Protein 1GTD (pdb70)

Solvent-accessible surface area: 9940 Å² total

CATH classification: 3.30.1280.10

Sequence (155 aa):
KFVEVRIRLKKGLNPEAATIERALALLGYEVEDTDTTDVITFTDEDSLEAVEREVEDCQRLLCNPVIHDYDVSINEKFVEVRIRLKKGLNPEAATIERALALLGYEVEDTDTTDVITFTDEDSLEAVEREVEDCQRLLCNPVIHDYDVSINESSH

Nearest PDB structures (foldseek):
  1gtd-assembly1_B  TM=1.010E+00  e=6.667E-10  Methanothermobacter thermautotrophicus
  1t4a-assembly1_A  TM=7.314E-01  e=1.653E-05  Bacillus subtilis
  2dgb-assembly1_D  TM=7.472E-01  e=2.316E-04  Thermus thermophilus
  3d54-assembly1_J  TM=7.633E-01  e=3.244E-03  Thermotoga maritima
  2i8e-assembly1_A  TM=2.822E-01  e=7.385E+00  Saccharolobus solfataricus P2

Secondary structure (P-SEA, 3-state):
cccbbbbbccccccaaaaaaaaaaaaacccccbbbbbbbbbccccccaaaaaaaaacccccccccccccbbbbbcc/cccbbbbbccccccaaaaaaaaaaaaaccccccbbbbbbbbccccccaaaaaaaaacccccccccccccbbbbbccccc

Structure (mmCIF, N/CA/C/O backbone):
data_1GTD
#
_entry.id   1GTD
#
_cell.length_a   53.800
_cell.length_b   53.800
_cell.length_c   142.700
_cell.angle_alpha   90.00
_cell.angle_beta   90.00
_cell.angle_gamma   90.00
#
_symmetry.space_group_name_H-M   'P 43 2 2'
#
loop_
_entity.id
_entity.type
_entity.pdbx_description
1 polymer MTH169
2 water water
#
loop_
_atom_site.group_PDB
_atom_site.id
_atom_site.type_symbol
_atom_site.label_atom_id
_atom_site.label_alt_id
_atom_site.label_comp_id
_atom_site.label_asym_id
_atom_site.label_entity_id
_atom_site.label_seq_id
_atom_site.pdbx_PDB_ins_code
_atom_site.Cartn_x
_atom_site.Cartn_y
_atom_site.Cartn_z
_atom_site.occupancy
_atom_site.B_iso_or_equiv
_atom_site.auth_seq_id
_atom_site.auth_comp_id
_atom_site.auth_asym_id
_atom_site.auth_atom_id
_atom_site.pdbx_PDB_model_num
ATOM 1 N N . LYS A 1 2 ? 6.175 13.979 -11.130 1.00 42.41 2 LYS A N 1
ATOM 2 C CA . LYS A 1 2 ? 5.095 13.482 -10.221 1.00 42.19 2 LYS A CA 1
ATOM 3 C C . LYS A 1 2 ? 4.996 14.265 -8.917 1.00 41.44 2 LYS A C 1
ATOM 4 O O . LYS A 1 2 ? 3.945 14.836 -8.608 1.00 43.38 2 LYS A O 1
ATOM 10 N N . PHE A 1 3 ? 6.084 14.288 -8.150 1.00 40.09 3 PHE A N 1
ATOM 11 C CA . PHE A 1 3 ? 6.099 14.999 -6.871 1.00 38.22 3 PHE A CA 1
ATOM 12 C C . PHE A 1 3 ? 6.967 16.241 -6.859 1.00 37.87 3 PHE A C 1
ATOM 13 O O . PHE A 1 3 ? 8.140 16.197 -7.224 1.00 37.79 3 PHE A O 1
ATOM 29 N N . VAL A 1 5 ? 8.816 18.744 -4.632 1.00 33.04 5 VAL A N 1
ATOM 30 C CA . VAL A 1 5 ? 9.346 18.823 -3.282 1.00 29.08 5 VAL A CA 1
ATOM 31 C C . VAL A 1 5 ? 10.000 20.156 -2.968 1.00 28.21 5 VAL A C 1
ATOM 32 O O . VAL A 1 5 ? 10.629 20.773 -3.827 1.00 28.56 5 VAL A O 1
ATOM 36 N N . GLU A 1 6 ? 9.845 20.601 -1.727 1.00 26.75 6 GLU A N 1
ATOM 37 C CA . GLU A 1 6 ? 10.460 21.842 -1.290 1.00 25.02 6 GLU A CA 1
ATOM 38 C C . GLU A 1 6 ? 11.048 21.669 0.100 1.00 23.53 6 GLU A C 1
ATOM 39 O O . GLU A 1 6 ? 10.334 21.326 1.043 1.00 24.27 6 GLU A O 1
ATOM 45 N N . VAL A 1 7 ? 12.350 21.909 0.224 1.00 21.57 7 VAL A N 1
ATOM 46 C CA . VAL A 1 7 ? 13.032 21.795 1.506 1.00 19.46 7 VAL A CA 1
ATOM 47 C C . VAL A 1 7 ? 13.536 23.166 1.947 1.00 20.32 7 VAL A C 1
ATOM 48 O O . VAL A 1 7 ? 14.328 23.805 1.256 1.00 18.36 7 VAL A O 1
ATOM 52 N N . ARG A 1 8 ? 13.058 23.622 3.100 1.00 22.69 8 ARG A N 1
ATOM 53 C CA . ARG A 1 8 ? 13.467 24.910 3.640 1.00 23.65 8 ARG A CA 1
ATOM 54 C C . ARG A 1 8 ? 14.418 24.612 4.795 1.00 23.54 8 ARG A C 1
ATOM 55 O O . ARG A 1 8 ? 14.104 23.815 5.679 1.00 22.54 8 ARG A O 1
ATOM 63 N N . ILE A 1 9 ? 15.577 25.262 4.770 1.00 23.07 9 ILE A N 1
ATOM 64 C CA . ILE A 1 9 ? 16.620 25.060 5.764 1.00 22.99 9 ILE A CA 1
ATOM 65 C C . ILE A 1 9 ? 17.003 26.360 6.465 1.00 24.40 9 ILE A C 1
ATOM 66 O O . ILE A 1 9 ? 17.394 27.330 5.814 1.00 25.19 9 ILE A O 1
ATOM 71 N N . ARG A 1 10 ? 16.879 26.381 7.792 1.00 24.69 10 ARG A N 1
ATOM 72 C CA . ARG A 1 10 ? 17.228 27.564 8.576 1.00 23.59 10 ARG A CA 1
ATOM 73 C C . ARG A 1 10 ? 17.963 27.199 9.863 1.00 21.49 10 ARG A C 1
ATOM 74 O O . ARG A 1 10 ? 17.551 26.295 10.572 1.00 20.56 10 ARG A O 1
ATOM 82 N N . LEU A 1 11 ? 19.057 27.900 10.155 1.00 21.37 11 LEU A N 1
ATOM 83 C CA . LEU A 1 11 ? 19.835 27.651 11.374 1.00 20.17 11 LEU A CA 1
ATOM 84 C C . LEU A 1 11 ? 18.952 27.797 12.613 1.00 20.71 11 LEU A C 1
ATOM 85 O O . LEU A 1 11 ? 18.107 28.697 12.685 1.00 20.35 11 LEU A O 1
ATOM 90 N N . LYS A 1 12 ? 19.162 26.916 13.587 1.00 21.28 12 LYS A N 1
ATOM 91 C CA . LYS A 1 12 ? 18.398 26.949 14.824 1.00 21.81 12 LYS A CA 1
ATOM 92 C C . LYS A 1 12 ? 18.671 28.219 15.615 1.00 23.39 12 LYS A C 1
ATOM 93 O O . LYS A 1 12 ? 19.751 28.799 15.531 1.00 23.15 12 LYS A O 1
ATOM 99 N N . LYS A 1 13 ? 17.683 28.650 16.388 1.00 26.51 13 LYS A N 1
ATOM 100 C CA . LYS A 1 13 ? 17.846 29.851 17.189 1.00 28.74 13 LYS A CA 1
ATOM 101 C C . LYS A 1 13 ? 19.089 29.696 18.065 1.00 28.90 13 LYS A C 1
ATOM 102 O O . LYS A 1 13 ? 19.352 28.615 18.606 1.00 27.44 13 LYS A O 1
ATOM 108 N N . GLY A 1 14 ? 19.859 30.773 18.183 1.00 28.51 14 GLY A N 1
ATOM 109 C CA . GLY A 1 14 ? 21.060 30.732 18.995 1.00 29.70 14 GLY A CA 1
ATOM 110 C C . GLY A 1 14 ? 22.313 30.442 18.197 1.00 30.21 14 GLY A C 1
ATOM 111 O O . GLY A 1 14 ? 23.427 30.705 18.653 1.00 31.42 14 GLY A O 1
ATOM 120 N N . LEU A 1 16 ? 24.973 31.047 15.291 1.00 26.42 16 LEU A N 1
ATOM 121 C CA . LEU A 1 16 ? 25.530 32.183 14.546 1.00 23.12 16 LEU A CA 1
ATOM 122 C C . LEU A 1 16 ? 25.278 32.050 13.042 1.00 22.26 16 LEU A C 1
ATOM 123 O O . LEU A 1 16 ? 25.455 30.976 12.452 1.00 18.94 16 LEU A O 1
ATOM 128 N N . ASN A 1 17 ? 24.877 33.156 12.428 1.00 21.10 17 ASN A N 1
ATOM 129 C CA . ASN A 1 17 ? 24.617 33.177 10.999 1.00 22.39 17 ASN A CA 1
ATOM 130 C C . ASN A 1 17 ? 25.528 34.223 10.378 1.00 24.60 17 ASN A C 1
ATOM 131 O O . ASN A 1 17 ? 25.173 35.400 10.318 1.00 25.77 17 ASN A O 1
ATOM 136 N N . PRO A 1 18 ? 26.722 33.807 9.912 1.00 26.23 18 PRO A N 1
ATOM 137 C CA . PRO A 1 18 ? 27.691 34.723 9.300 1.00 27.68 18 PRO A CA 1
ATOM 138 C C . PRO A 1 18 ? 27.086 35.644 8.240 1.00 29.61 18 PRO A C 1
ATOM 139 O O . PRO A 1 18 ? 27.323 36.854 8.262 1.00 30.51 18 PRO A O 1
ATOM 143 N N . GLU A 1 19 ? 26.303 35.076 7.320 1.00 30.20 19 GLU A N 1
ATOM 144 C CA . GLU A 1 19 ? 25.662 35.867 6.276 1.00 28.11 19 GLU A CA 1
ATOM 145 C C . GLU A 1 19 ? 24.681 36.866 6.864 1.00 25.72 19 GLU A C 1
ATOM 146 O O . GLU A 1 19 ? 24.732 38.045 6.533 1.00 27.01 19 GLU A O 1
ATOM 152 N N . ALA A 1 20 ? 23.797 36.400 7.742 1.00 23.16 20 ALA A N 1
ATOM 153 C CA . ALA A 1 20 ? 22.808 37.272 8.377 1.00 22.45 20 ALA A CA 1
ATOM 154 C C . ALA A 1 20 ? 23.488 38.441 9.085 1.00 22.08 20 ALA A C 1
ATOM 155 O O . ALA A 1 20 ? 23.043 39.582 8.985 1.00 21.61 20 ALA A O 1
ATOM 157 N N . ALA A 1 21 ? 24.574 38.149 9.796 1.00 21.82 21 ALA A N 1
ATOM 158 C CA . ALA A 1 21 ? 25.315 39.172 10.520 1.00 21.64 21 ALA A CA 1
ATOM 159 C C . ALA A 1 21 ? 26.022 40.111 9.554 1.00 21.54 21 ALA A C 1
ATOM 160 O O . ALA A 1 21 ? 26.121 41.317 9.802 1.00 22.19 21 ALA A O 1
ATOM 162 N N . THR A 1 22 ? 26.517 39.557 8.452 1.00 20.62 22 THR A N 1
ATOM 163 C CA . THR A 1 22 ? 27.209 40.355 7.445 1.00 21.28 22 THR A CA 1
ATOM 164 C C . THR A 1 22 ? 26.250 41.326 6.741 1.00 19.89 22 THR A C 1
ATOM 165 O O . THR A 1 22 ? 26.570 42.501 6.528 1.00 15.97 22 THR A O 1
ATOM 169 N N . ILE A 1 23 ? 25.073 40.825 6.388 1.00 20.07 23 ILE A N 1
ATOM 170 C CA . ILE A 1 23 ? 24.068 41.641 5.730 1.00 20.94 23 ILE A CA 1
ATOM 171 C C . ILE A 1 23 ? 23.590 42.746 6.662 1.00 22.13 23 ILE A C 1
ATOM 172 O O . ILE A 1 23 ? 23.526 43.909 6.267 1.00 24.37 23 ILE A O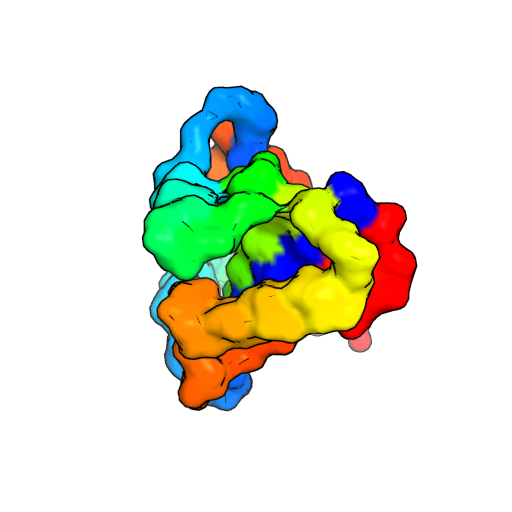 1
ATOM 177 N N . GLU A 1 24 ? 23.275 42.394 7.905 1.00 22.60 24 GLU A N 1
ATOM 178 C CA . GLU A 1 24 ? 22.784 43.387 8.857 1.00 23.70 24 GLU A CA 1
ATOM 179 C C . GLU A 1 24 ? 23.750 44.542 9.078 1.00 22.62 24 GLU A C 1
ATOM 180 O O . GLU A 1 24 ? 23.350 45.706 9.052 1.00 21.55 24 GLU A O 1
ATOM 186 N N . ARG A 1 25 ? 25.019 44.222 9.302 1.00 22.80 25 ARG A N 1
ATOM 187 C CA . ARG A 1 25 ? 26.019 45.257 9.521 1.00 23.08 25 ARG A CA 1
ATOM 188 C C . ARG A 1 25 ? 26.199 46.110 8.275 1.00 22.38 25 ARG A C 1
ATOM 189 O O . ARG A 1 25 ? 26.262 47.334 8.363 1.00 23.44 25 ARG A O 1
ATOM 197 N N . ALA A 1 26 ? 26.282 45.470 7.114 1.00 21.85 26 ALA A N 1
ATOM 198 C CA . ALA A 1 26 ? 26.4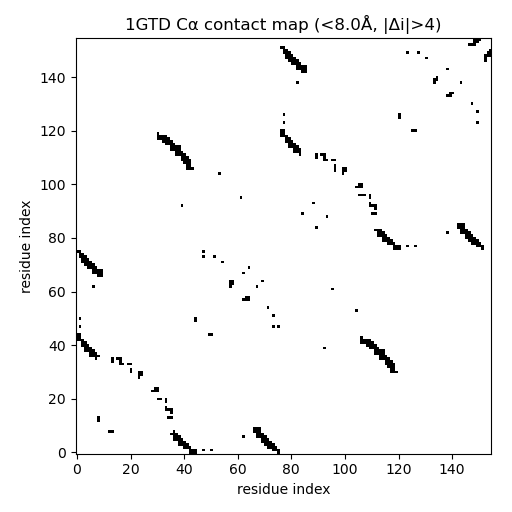36 46.214 5.868 1.00 21.64 26 ALA A CA 1
ATOM 199 C C . ALA A 1 26 ? 25.273 47.194 5.726 1.00 21.47 26 ALA A C 1
ATOM 200 O O . ALA A 1 26 ? 25.482 48.371 5.466 1.00 20.78 26 ALA A O 1
ATOM 202 N N . LEU A 1 27 ? 24.048 46.712 5.912 1.00 22.46 27 LEU A N 1
ATOM 203 C CA . LEU A 1 27 ? 22.892 47.587 5.799 1.00 24.64 27 LEU A CA 1
ATOM 204 C C . LEU A 1 27 ? 22.996 48.784 6.750 1.00 26.87 27 LEU A C 1
ATOM 205 O O . LEU A 1 27 ? 22.818 49.937 6.333 1.00 29.06 27 LEU A O 1
ATOM 210 N N . ALA A 1 28 ? 23.295 48.518 8.019 1.00 26.96 28 ALA A N 1
ATOM 211 C CA . ALA A 1 28 ? 23.448 49.585 9.005 1.00 26.21 28 ALA A CA 1
ATOM 212 C C . ALA A 1 28 ? 24.409 50.648 8.484 1.00 27.85 28 ALA A C 1
ATOM 213 O O . ALA A 1 28 ? 24.145 51.844 8.616 1.00 28.08 28 ALA A O 1
ATOM 215 N N . LEU A 1 29 ? 25.523 50.203 7.896 1.00 29.43 29 LEU A N 1
ATOM 216 C CA . LEU A 1 29 ? 26.534 51.109 7.363 1.00 29.82 29 LEU A CA 1
ATOM 217 C C . LEU A 1 29 ? 26.041 51.909 6.169 1.00 31.58 29 LEU A C 1
ATOM 218 O O . LEU A 1 29 ? 26.458 53.056 5.973 1.00 33.05 29 LEU A O 1
ATOM 223 N N . LEU A 1 30 ? 25.158 51.311 5.374 1.00 32.66 30 LEU A N 1
ATOM 224 C CA . LEU A 1 30 ? 24.606 51.992 4.208 1.00 33.21 30 LEU A CA 1
ATOM 225 C C . LEU A 1 30 ? 23.500 52.952 4.633 1.00 33.16 30 LEU A C 1
ATOM 226 O O . LEU A 1 30 ? 22.956 53.692 3.809 1.00 32.92 30 LEU A O 1
ATOM 231 N N . GLY A 1 31 ? 23.178 52.927 5.927 1.00 33.38 31 GLY A N 1
ATOM 232 C CA . GLY A 1 31 ? 22.147 53.793 6.476 1.00 32.03 31 GLY A CA 1
ATOM 233 C C . GLY A 1 31 ? 20.791 53.147 6.726 1.00 32.13 31 GLY A C 1
ATOM 234 O O . GLY A 1 31 ? 19.819 53.856 6.997 1.00 31.93 31 GLY A O 1
ATOM 235 N N . TYR A 1 32 ? 20.709 51.818 6.639 1.00 31.12 32 TYR A N 1
ATOM 236 C CA . TYR A 1 32 ? 19.446 51.124 6.864 1.00 30.34 32 TYR A CA 1
ATOM 237 C C . TYR A 1 32 ? 19.435 50.422 8.204 1.00 31.29 32 TYR A C 1
ATOM 238 O O . TYR A 1 32 ? 20.262 49.550 8.459 1.00 32.29 32 TYR A O 1
ATOM 247 N N . GLU A 1 33 ? 18.480 50.789 9.048 1.00 32.01 33 GLU A N 1
ATOM 248 C CA . GLU A 1 33 ? 18.355 50.193 10.369 1.00 33.62 33 GLU A CA 1
ATOM 249 C C . GLU A 1 33 ? 17.363 49.035 10.354 1.00 32.76 33 GLU A C 1
ATOM 250 O O . GLU A 1 33 ? 16.137 49.229 10.366 1.00 31.96 33 GLU A O 1
ATOM 256 N N . VAL A 1 34 ? 17.904 47.824 10.321 1.00 30.80 34 VAL A N 1
ATOM 257 C CA . VAL A 1 34 ? 17.073 46.630 10.309 1.00 30.64 34 VAL A CA 1
ATOM 258 C C . VAL A 1 34 ? 17.492 45.762 11.486 1.00 30.84 34 VAL A C 1
ATOM 259 O O . VAL A 1 34 ? 18.664 45.745 11.863 1.00 31.88 34 VAL A O 1
ATOM 263 N N . GLU A 1 35 ? 16.538 45.054 12.078 0.0000 30.55 35 GLU A N 1
ATOM 264 C CA . GLU A 1 35 ? 16.848 44.186 13.207 0.0000 30.95 35 GLU A CA 1
ATOM 265 C C . GLU A 1 35 ? 16.408 42.749 12.911 0.0000 30.75 35 GLU A C 1
ATOM 266 O O . GLU A 1 35 ? 15.644 42.509 11.980 0.0000 32.38 35 GLU A O 1
ATOM 272 N N . ASP A 1 36 ? 16.919 41.801 13.691 1.00 30.49 36 ASP A N 1
ATOM 273 C CA . ASP A 1 36 ? 16.573 40.384 13.563 1.00 30.05 36 ASP A CA 1
ATOM 274 C C . ASP A 1 36 ? 16.658 39.788 12.166 1.00 28.92 36 ASP A C 1
ATOM 275 O O . ASP A 1 36 ? 15.748 39.090 11.707 1.00 27.34 36 ASP A O 1
ATOM 280 N N . THR A 1 37 ? 17.782 40.057 11.511 1.00 28.86 37 THR A N 1
ATOM 281 C CA . THR A 1 37 ? 18.060 39.567 10.177 1.00 27.80 37 THR A CA 1
ATOM 282 C C . THR A 1 37 ? 18.302 38.055 10.216 1.00 29.84 37 THR A C 1
ATOM 283 O O . THR A 1 37 ? 19.069 37.555 11.042 1.00 29.97 37 THR A O 1
ATOM 287 N N . ASP A 1 38 ? 17.635 37.327 9.325 1.00 30.79 38 ASP A N 1
ATOM 288 C CA . ASP A 1 38 ? 17.800 35.886 9.247 1.00 30.62 38 ASP A CA 1
ATOM 289 C C . ASP A 1 38 ? 17.804 35.442 7.774 1.00 31.97 38 ASP A C 1
ATOM 290 O O . ASP A 1 38 ? 17.403 36.202 6.884 1.00 30.98 38 ASP A O 1
ATOM 295 N N . THR A 1 39 ? 18.270 34.220 7.519 1.00 31.75 39 THR A N 1
ATOM 296 C CA . THR A 1 39 ? 18.313 33.700 6.159 1.00 31.34 39 THR A CA 1
ATOM 297 C C . THR A 1 39 ? 17.823 32.270 6.112 1.00 30.92 39 THR A C 1
ATOM 298 O O . THR A 1 39 ? 18.094 31.468 7.007 1.00 32.53 39 THR A O 1
ATOM 302 N N . THR A 1 40 ? 17.105 31.963 5.041 1.00 30.00 40 THR A N 1
ATOM 303 C CA . THR A 1 40 ? 16.558 30.643 4.816 1.00 28.45 40 THR A CA 1
ATOM 304 C C . THR A 1 40 ? 16.980 30.196 3.427 1.00 26.78 40 THR A C 1
ATOM 305 O O . THR A 1 40 ? 17.005 30.988 2.495 1.00 24.69 40 THR A O 1
ATOM 309 N N . ASP A 1 41 ? 17.327 28.924 3.304 1.00 28.36 41 ASP A N 1
ATOM 310 C CA . ASP A 1 41 ? 17.745 28.360 2.032 1.00 29.47 41 ASP A CA 1
ATOM 311 C C . ASP A 1 41 ? 16.651 27.417 1.599 1.00 29.74 41 ASP A C 1
ATOM 312 O O . ASP A 1 41 ? 16.285 26.517 2.345 1.00 30.43 41 ASP A O 1
ATOM 317 N N . VAL A 1 42 ? 16.108 27.628 0.405 1.00 30.16 42 VAL A N 1
ATOM 318 C CA . VAL A 1 42 ? 15.048 26.752 -0.078 1.00 29.75 42 VAL A CA 1
ATOM 319 C C . VAL A 1 42 ? 15.490 25.969 -1.302 1.00 29.27 42 VAL A C 1
ATOM 320 O O . VAL A 1 42 ? 15.926 26.548 -2.299 1.00 30.08 42 VAL A O 1
ATOM 324 N N . ILE A 1 43 ? 15.389 24.649 -1.206 1.00 28.59 43 ILE A N 1
ATOM 325 C CA . ILE A 1 43 ? 15.750 23.771 -2.300 1.00 29.58 43 ILE A CA 1
ATOM 326 C C . ILE A 1 43 ? 14.470 23.131 -2.824 1.00 30.56 43 ILE A C 1
ATOM 327 O O . ILE A 1 43 ? 13.761 22.470 -2.072 1.00 31.92 43 ILE A O 1
ATOM 332 N N . THR A 1 44 ? 14.166 23.333 -4.102 1.00 30.63 44 THR A N 1
ATOM 333 C CA . THR A 1 44 ? 12.972 22.729 -4.691 1.00 30.72 44 THR A CA 1
ATOM 334 C C . THR A 1 44 ? 13.393 21.757 -5.780 1.00 29.83 44 THR A C 1
ATOM 335 O O . THR A 1 44 ? 14.458 21.912 -6.377 1.00 29.74 44 THR A O 1
ATOM 339 N N . PHE A 1 45 ? 12.569 20.751 -6.041 1.00 29.08 45 PHE A N 1
ATOM 340 C CA . PHE A 1 45 ? 12.910 19.783 -7.069 1.00 29.55 45 PHE A CA 1
ATOM 341 C C . PHE A 1 45 ? 11.852 18.718 -7.284 1.00 30.90 45 PHE A C 1
ATOM 342 O O . PHE A 1 45 ? 11.220 18.249 -6.344 1.00 31.95 45 PHE A O 1
ATOM 350 N N . THR A 1 46 ? 11.680 18.337 -8.543 1.00 32.89 46 THR A N 1
ATOM 351 C CA . THR A 1 46 ? 10.716 17.329 -8.937 1.00 33.63 46 THR A CA 1
ATOM 352 C C . THR A 1 46 ? 11.324 15.941 -8.755 1.00 35.66 46 THR A C 1
ATOM 353 O O . THR A 1 46 ? 12.538 15.769 -8.836 1.00 35.24 46 THR A O 1
ATOM 365 N N . ASP A 1 48 ? 10.305 11.509 -9.403 1.00 43.91 48 ASP A N 1
ATOM 366 C CA . ASP A 1 48 ? 9.375 10.469 -9.829 1.00 45.65 48 ASP A CA 1
ATOM 367 C C . ASP A 1 48 ? 9.363 9.340 -8.807 1.00 46.85 48 ASP A C 1
ATOM 368 O O . ASP A 1 48 ? 10.417 8.881 -8.364 1.00 47.20 48 ASP A O 1
ATOM 373 N N . GLU A 1 49 ? 8.168 8.890 -8.439 1.00 48.89 49 GLU A N 1
ATOM 374 C CA . GLU A 1 49 ? 8.031 7.830 -7.448 1.00 50.26 49 GLU A CA 1
ATOM 375 C C . GLU A 1 49 ? 6.782 6.989 -7.602 1.00 51.34 49 GLU A C 1
ATOM 376 O O . GLU A 1 49 ? 5.904 7.285 -8.409 1.00 52.54 49 GLU A O 1
ATOM 382 N N . ASP A 1 50 ? 6.719 5.937 -6.797 1.00 52.49 50 ASP A N 1
ATOM 383 C CA . ASP A 1 50 ? 5.585 5.032 -6.788 1.00 53.27 50 ASP A CA 1
ATOM 384 C C . ASP A 1 50 ? 4.571 5.577 -5.791 1.00 53.39 50 ASP A C 1
ATOM 385 O O . ASP A 1 50 ? 3.369 5.365 -5.939 1.00 54.68 50 ASP A O 1
ATOM 390 N N . SER A 1 51 ? 5.061 6.292 -4.781 1.00 52.29 51 SER A N 1
ATOM 391 C CA . SER A 1 51 ? 4.184 6.822 -3.747 1.00 51.78 51 SER A CA 1
ATOM 392 C C . SER A 1 51 ? 4.697 8.063 -3.029 1.00 51.52 51 SER A C 1
ATOM 393 O O . SER A 1 51 ? 5.884 8.387 -3.082 1.00 52.04 51 SER A O 1
ATOM 396 N N . LEU A 1 52 ? 3.780 8.742 -2.345 1.00 50.65 52 LEU A N 1
ATOM 397 C CA . LEU A 1 52 ? 4.096 9.937 -1.575 1.00 49.64 52 LEU A CA 1
ATOM 398 C C . LEU A 1 52 ? 4.905 9.525 -0.353 1.00 49.68 52 LEU A C 1
ATOM 399 O O . LEU A 1 52 ? 5.697 10.299 0.181 1.00 49.58 52 LEU A O 1
ATOM 404 N N . GLU A 1 53 ? 4.694 8.289 0.078 1.00 49.76 53 GLU A N 1
ATOM 405 C CA . GLU A 1 53 ? 5.379 7.741 1.237 1.00 49.68 53 GLU A CA 1
ATOM 406 C C . GLU A 1 53 ? 6.875 7.524 0.997 1.00 48.09 53 GLU A C 1
ATOM 407 O O . GLU A 1 53 ? 7.698 7.794 1.873 1.00 47.88 53 GLU A O 1
ATOM 413 N N . ALA A 1 54 ? 7.219 7.028 -0.187 1.00 46.53 54 ALA A N 1
ATOM 414 C CA . ALA A 1 54 ? 8.613 6.781 -0.553 1.00 44.68 54 ALA A CA 1
ATOM 415 C C . ALA A 1 54 ? 9.373 8.105 -0.714 1.00 44.44 54 ALA A C 1
ATOM 416 O O . ALA A 1 54 ? 10.543 8.215 -0.341 1.00 43.80 54 ALA A O 1
ATOM 418 N N . VAL A 1 55 ? 8.706 9.105 -1.280 1.00 43.49 55 VAL A N 1
ATOM 419 C CA . VAL A 1 55 ? 9.319 10.408 -1.466 1.00 42.83 55 VAL A CA 1
ATOM 420 C C . VAL A 1 55 ? 9.661 10.983 -0.102 1.00 43.02 55 VAL A C 1
ATOM 421 O O . VAL A 1 55 ? 10.745 11.522 0.090 1.00 44.12 55 VAL A O 1
ATOM 425 N N . GLU A 1 56 ? 8.729 10.856 0.841 1.00 43.85 56 GLU A N 1
ATOM 426 C CA . GLU A 1 56 ? 8.908 11.354 2.207 1.00 43.45 56 GLU A CA 1
ATOM 427 C C . GLU A 1 56 ? 10.118 10.743 2.915 1.00 43.17 56 GLU A C 1
ATOM 428 O O . GLU A 1 56 ? 10.947 11.467 3.465 1.00 42.68 56 GLU A O 1
ATOM 434 N N . ARG A 1 57 ? 10.216 9.416 2.909 1.00 42.82 57 ARG A N 1
ATOM 435 C CA . ARG A 1 57 ? 11.335 8.744 3.565 1.00 42.87 57 ARG A CA 1
ATOM 436 C C . ARG A 1 57 ? 12.647 9.038 2.847 1.00 41.33 57 ARG A C 1
ATOM 437 O O . ARG A 1 57 ? 13.702 9.133 3.476 1.00 40.30 57 ARG A O 1
ATOM 445 N N . GLU A 1 58 ? 12.580 9.190 1.529 1.00 40.02 58 GLU A N 1
ATOM 446 C CA . GLU A 1 58 ? 13.775 9.492 0.755 1.00 38.09 58 GLU A CA 1
ATOM 447 C C . GLU A 1 58 ? 14.220 10.931 0.942 1.00 35.80 58 GLU A C 1
ATOM 448 O O . GLU A 1 58 ? 15.386 11.182 1.228 1.00 35.27 58 GLU A O 1
ATOM 454 N N . VAL A 1 59 ? 13.303 11.878 0.784 1.00 34.09 59 VAL A N 1
ATOM 455 C CA . VAL A 1 59 ? 13.674 13.273 0.962 1.00 34.70 59 VAL A CA 1
ATOM 456 C C . VAL A 1 59 ? 14.291 13.415 2.346 1.00 35.96 59 VAL A C 1
ATOM 457 O O . VAL A 1 59 ? 15.330 14.047 2.506 1.00 38.20 59 VAL A O 1
ATOM 461 N N . GLU A 1 60 ? 13.649 12.807 3.338 1.00 37.05 60 GLU A N 1
ATOM 462 C CA . GLU A 1 60 ? 14.119 12.848 4.719 1.00 36.57 60 GLU A CA 1
ATOM 463 C C . GLU A 1 60 ? 15.557 12.359 4.811 1.00 36.33 60 GLU A C 1
ATOM 464 O O . GLU A 1 60 ? 16.345 12.859 5.606 1.00 36.43 60 GLU A O 1
ATOM 470 N N . ASP A 1 61 ? 15.900 11.383 3.984 1.00 37.47 61 ASP A N 1
ATOM 471 C CA . ASP A 1 61 ? 17.247 10.836 3.982 1.00 38.02 61 ASP A CA 1
ATOM 472 C C . ASP A 1 61 ? 18.220 11.858 3.403 1.00 38.64 61 ASP A C 1
ATOM 473 O O . ASP A 1 61 ? 19.307 12.064 3.941 1.00 38.55 61 ASP A O 1
ATOM 486 N N . CYS A 1 63 ? 18.005 15.039 3.402 1.00 35.73 63 CYS A N 1
ATOM 487 C CA . CYS A 1 63 ? 18.208 16.120 4.349 1.00 36.46 63 CYS A CA 1
ATOM 488 C C . CYS A 1 63 ? 19.178 15.696 5.438 1.00 36.40 63 CYS A C 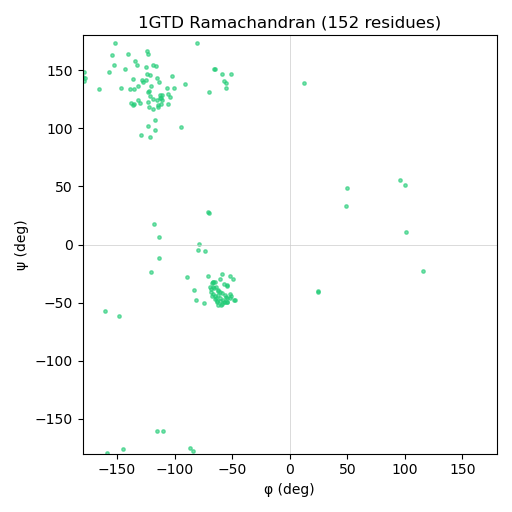1
ATOM 489 O O . CYS A 1 63 ? 20.025 16.481 5.859 1.00 37.11 63 CYS A O 1
ATOM 492 N N . GLN A 1 64 ? 19.048 14.454 5.889 1.00 35.46 64 GLN A N 1
ATOM 493 C CA . GLN A 1 64 ? 19.905 13.924 6.941 1.00 35.97 64 GLN A CA 1
ATOM 494 C C . GLN A 1 64 ? 21.370 13.762 6.536 1.00 35.44 64 GLN A C 1
ATOM 495 O O . GLN A 1 64 ? 22.269 13.999 7.346 1.00 33.95 64 GLN A O 1
ATOM 501 N N . ARG A 1 65 ? 21.612 13.368 5.288 1.00 34.14 65 ARG A N 1
ATOM 502 C CA . ARG A 1 65 ? 22.978 13.135 4.836 1.00 33.80 65 ARG A CA 1
ATOM 503 C C . ARG A 1 65 ? 23.505 14.000 3.703 1.00 33.23 65 ARG A C 1
ATOM 504 O O . ARG A 1 65 ? 24.518 13.653 3.093 1.00 34.06 65 ARG A O 1
ATOM 512 N N . LEU A 1 66 ? 22.866 15.129 3.419 1.00 31.98 66 LEU A N 1
ATOM 513 C CA . LEU A 1 66 ? 23.357 15.945 2.315 1.00 29.70 66 LEU A CA 1
ATOM 514 C C . LEU A 1 66 ? 22.912 17.403 2.331 1.00 29.26 66 LEU A C 1
ATOM 515 O O . LEU A 1 66 ? 23.746 18.311 2.336 1.00 27.77 66 LEU A O 1
ATOM 520 N N . LEU A 1 67 ? 21.603 17.627 2.351 1.00 29.01 67 LEU A N 1
ATOM 521 C CA . LEU A 1 67 ? 21.072 18.986 2.307 1.00 30.30 67 LEU A CA 1
ATOM 522 C C . LEU A 1 67 ? 21.343 19.890 3.513 1.00 30.84 67 LEU A C 1
ATOM 523 O O . LEU A 1 67 ? 21.487 21.106 3.361 1.00 31.40 67 LEU A O 1
ATOM 528 N N . CYS A 1 68 ? 21.422 19.324 4.707 1.00 30.78 68 CYS A N 1
ATOM 529 C CA . CYS A 1 68 ? 21.680 20.164 5.865 1.00 32.62 68 CYS A CA 1
ATOM 530 C C . CYS A 1 68 ? 22.251 19.394 7.047 1.00 32.16 68 CYS A C 1
ATOM 531 O O . CYS A 1 68 ? 22.484 18.177 6.967 1.00 34.04 68 CYS A O 1
ATOM 534 N N . ASN A 1 69 ? 22.497 20.115 8.138 1.00 28.88 69 ASN A N 1
ATOM 535 C CA . ASN A 1 69 ? 23.013 19.502 9.355 1.00 26.41 69 ASN A CA 1
ATOM 536 C C . ASN A 1 69 ? 21.940 19.713 10.410 1.00 25.07 69 ASN A C 1
ATOM 537 O O . ASN A 1 69 ? 21.836 20.791 10.996 1.00 25.37 69 ASN A O 1
ATOM 542 N N . PRO A 1 70 ? 21.106 18.690 10.647 1.00 24.37 70 PRO A N 1
ATOM 543 C CA . PRO A 1 70 ? 20.034 18.789 11.641 1.00 24.48 70 PRO A CA 1
ATOM 544 C C . PRO A 1 70 ? 20.496 19.264 13.015 1.00 25.89 70 PRO A C 1
ATOM 545 O O . PRO A 1 70 ? 19.726 19.860 13.771 1.00 26.83 70 PRO A O 1
ATOM 549 N N . VAL A 1 71 ? 21.760 19.008 13.330 1.00 25.62 71 VAL A N 1
ATOM 550 C CA . VAL A 1 71 ? 22.316 19.413 14.606 1.00 23.39 71 VAL A CA 1
ATOM 551 C C . VAL A 1 71 ? 22.205 20.926 14.769 1.00 23.55 71 VAL A C 1
ATOM 552 O O . VAL A 1 71 ? 21.865 21.426 15.850 1.00 25.30 71 VAL A O 1
ATOM 556 N N . ILE A 1 72 ? 22.482 21.650 13.686 1.00 21.68 72 ILE A N 1
ATOM 557 C CA . ILE A 1 72 ? 22.438 23.111 13.701 1.00 19.82 72 ILE A CA 1
ATOM 558 C C . ILE A 1 72 ? 21.327 23.717 12.834 1.00 20.16 72 ILE A C 1
ATOM 559 O O . ILE A 1 72 ? 21.052 24.910 12.933 1.00 19.28 72 ILE A O 1
ATOM 564 N N . HIS A 1 73 ? 20.685 22.901 11.998 1.00 21.15 73 HIS A N 1
ATOM 565 C CA . HIS A 1 73 ? 19.614 23.388 11.116 1.00 21.50 73 HIS A CA 1
ATOM 566 C C . HIS A 1 73 ? 18.218 22.858 11.412 1.00 21.94 73 HIS A C 1
ATOM 567 O O . HIS A 1 73 ? 18.033 21.682 11.706 1.00 23.12 73 HIS A O 1
ATOM 574 N N . ASP A 1 74 ? 17.235 23.734 11.309 1.00 24.26 74 ASP A N 1
ATOM 575 C CA . ASP A 1 74 ? 15.840 23.340 11.463 1.00 28.27 74 ASP A CA 1
ATOM 576 C C . ASP A 1 74 ? 15.391 23.260 10.002 1.00 30.23 74 ASP A C 1
ATOM 577 O O . ASP A 1 74 ? 15.715 24.151 9.218 1.00 32.35 74 ASP A O 1
ATOM 582 N N . TYR A 1 75 ? 14.680 22.212 9.605 1.00 30.91 75 TYR A N 1
ATOM 583 C CA . TYR A 1 75 ? 14.256 22.153 8.216 1.00 32.10 75 TYR A CA 1
ATOM 584 C C . TYR A 1 75 ? 12.803 21.790 8.007 1.00 32.90 75 TYR A C 1
ATOM 585 O O . TYR A 1 75 ? 12.180 21.151 8.841 1.00 33.11 75 TYR A O 1
ATOM 594 N N . ASP A 1 76 ? 12.264 22.230 6.880 1.00 35.65 76 ASP A N 1
ATOM 595 C CA . ASP A 1 76 ? 10.882 21.955 6.534 1.00 36.17 76 ASP A CA 1
ATOM 596 C C . ASP A 1 76 ? 10.875 21.217 5.219 1.00 34.33 76 ASP A C 1
ATOM 597 O O . ASP A 1 76 ? 11.712 21.459 4.355 1.00 34.83 76 ASP A O 1
ATOM 602 N N . VAL A 1 77 ? 9.926 20.311 5.074 1.00 31.92 77 VAL A N 1
ATOM 603 C CA . VAL A 1 77 ? 9.800 19.544 3.859 1.00 30.59 77 VAL A CA 1
ATOM 604 C C . VAL A 1 77 ? 8.335 19.497 3.458 1.00 31.58 77 VAL A C 1
ATOM 605 O O . VAL A 1 77 ? 7.480 19.055 4.227 1.00 30.95 77 VAL A O 1
ATOM 609 N N . SER A 1 78 ? 8.037 19.986 2.263 1.00 33.33 78 SER A N 1
ATOM 610 C CA . SER A 1 78 ? 6.669 19.971 1.781 1.00 35.11 78 SER A CA 1
ATOM 611 C C . SER A 1 78 ? 6.650 19.212 0.467 1.00 36.79 78 SER A C 1
ATOM 612 O O . SER A 1 78 ? 7.478 19.443 -0.411 1.00 37.13 78 SER A O 1
ATOM 615 N N . ILE A 1 79 ? 5.715 18.280 0.353 1.00 40.12 79 ILE A N 1
ATOM 616 C CA . ILE A 1 79 ? 5.584 17.479 -0.853 1.00 42.69 79 ILE A CA 1
ATOM 617 C C . ILE A 1 79 ? 4.213 17.706 -1.486 1.00 44.89 79 ILE A C 1
ATOM 618 O O . ILE A 1 79 ? 3.185 17.404 -0.880 1.00 45.95 79 ILE A O 1
ATOM 623 N N . ASN A 1 80 ? 4.210 18.249 -2.697 1.00 47.73 80 ASN A N 1
ATOM 624 C CA . ASN A 1 80 ? 2.982 18.516 -3.430 1.00 50.78 80 ASN A CA 1
ATOM 625 C C . ASN A 1 80 ? 2.928 17.590 -4.639 1.00 52.99 80 ASN A C 1
ATOM 626 O O . ASN A 1 80 ? 3.865 17.544 -5.433 1.00 51.93 80 ASN A O 1
ATOM 631 N N . GLU A 1 81 ? 1.839 16.844 -4.775 1.00 56.83 81 GLU A N 1
ATOM 632 C CA . GLU A 1 81 ? 1.701 15.935 -5.905 1.00 61.02 81 GLU A CA 1
ATOM 633 C C . GLU A 1 81 ? 1.261 16.690 -7.154 1.00 63.17 81 GLU A C 1
ATOM 634 O O . GLU A 1 81 ? 0.268 17.424 -7.134 1.00 62.57 81 GLU A O 1
ATOM 648 N N . SER A 1 83 ? 0.403 16.847 -11.458 1.00 71.47 83 SER A N 1
ATOM 649 N N . LYS B 1 2 ? 8.131 46.853 14.005 1.00 34.98 2 LYS B N 1
ATOM 650 C CA . LYS B 1 2 ? 6.954 47.489 13.335 1.00 35.27 2 LYS B CA 1
ATOM 651 C C . LYS B 1 2 ? 6.640 46.756 12.026 1.00 34.86 2 LYS B C 1
ATOM 652 O O . LYS B 1 2 ? 5.523 46.281 11.830 1.00 34.99 2 LYS B O 1
ATOM 658 N N . PHE B 1 3 ? 7.628 46.659 11.139 1.00 34.56 3 PHE B N 1
ATOM 659 C CA . PHE B 1 3 ? 7.440 45.982 9.857 1.00 34.95 3 PHE B CA 1
ATOM 660 C C . PHE B 1 3 ? 8.284 44.730 9.697 1.00 34.45 3 PHE B C 1
ATOM 661 O O . PHE B 1 3 ? 9.501 44.763 9.854 1.00 35.08 3 PHE B O 1
ATOM 677 N N . VAL B 1 5 ? 9.793 42.228 7.242 1.00 29.67 5 VAL B N 1
ATOM 678 C CA . VAL B 1 5 ? 10.151 42.141 5.830 1.00 26.34 5 VAL B CA 1
ATOM 679 C C . VAL B 1 5 ? 10.725 40.794 5.405 1.00 25.89 5 VAL B C 1
ATOM 680 O O . VAL B 1 5 ? 11.493 40.180 6.139 1.00 25.31 5 VAL B O 1
ATOM 684 N N . GLU B 1 6 ? 10.343 40.340 4.214 1.00 25.32 6 GLU B N 1
ATOM 685 C CA . GLU B 1 6 ? 10.866 39.089 3.672 1.00 24.60 6 GLU B CA 1
ATOM 686 C C . GLU B 1 6 ? 11.232 39.259 2.202 1.00 22.67 6 GLU B C 1
ATOM 687 O O . GLU B 1 6 ? 10.375 39.585 1.374 1.00 21.66 6 GLU B O 1
ATOM 693 N N . VAL B 1 7 ? 12.506 39.039 1.882 1.00 20.17 7 VAL B N 1
ATOM 694 C CA . VAL B 1 7 ? 12.979 39.157 0.505 1.00 17.87 7 VAL B CA 1
ATOM 695 C C . VAL B 1 7 ? 13.425 37.794 -0.015 1.00 18.36 7 VAL B C 1
ATOM 696 O O . VAL B 1 7 ? 14.340 37.175 0.535 1.00 17.73 7 VAL B O 1
ATOM 700 N N . ARG B 1 8 ? 12.760 37.322 -1.066 1.00 20.26 8 ARG B N 1
ATOM 701 C CA . ARG B 1 8 ? 13.094 36.033 -1.666 1.00 21.36 8 ARG B CA 1
ATOM 702 C C . ARG B 1 8 ? 13.850 36.302 -2.957 1.00 21.50 8 ARG B C 1
ATOM 703 O O . ARG B 1 8 ? 13.394 37.065 -3.803 1.00 23.40 8 ARG B O 1
ATOM 711 N N . ILE B 1 9 ? 15.020 35.687 -3.093 1.00 21.89 9 ILE B N 1
ATOM 712 C CA . ILE B 1 9 ? 15.874 35.892 -4.256 1.00 20.59 9 ILE B CA 1
ATOM 713 C C . ILE B 1 9 ? 16.185 34.603 -5.013 1.00 21.47 9 ILE B C 1
ATOM 714 O O . ILE B 1 9 ? 16.647 33.627 -4.431 1.00 19.88 9 ILE B O 1
ATOM 719 N N . ARG B 1 10 ? 15.938 34.607 -6.321 1.00 24.13 10 ARG B N 1
ATOM 720 C CA . ARG B 1 10 ? 16.198 33.426 -7.138 1.00 24.84 10 ARG B CA 1
ATOM 721 C C . ARG B 1 10 ? 16.639 33.797 -8.558 1.00 24.03 10 ARG B C 1
ATOM 722 O O . ARG B 1 10 ? 16.053 34.669 -9.196 1.00 24.69 10 ARG B O 1
ATOM 730 N N . LEU B 1 11 ? 17.682 33.134 -9.047 1.00 22.53 11 LEU B N 1
ATOM 731 C CA . LEU B 1 11 ? 18.205 33.405 -10.385 1.00 19.94 11 LEU B CA 1
ATOM 732 C C . LEU B 1 11 ? 17.144 33.189 -11.446 1.00 18.85 11 LEU B C 1
ATOM 733 O O . LEU B 1 11 ? 16.283 32.325 -11.305 1.00 17.52 11 LEU B O 1
ATOM 738 N N . LYS B 1 12 ? 17.207 33.990 -12.505 1.00 18.92 12 LYS B N 1
ATOM 739 C CA . LYS B 1 12 ? 16.235 33.893 -13.583 1.00 17.81 12 LYS B CA 1
ATOM 740 C C . LYS B 1 12 ? 16.373 32.566 -14.310 1.00 19.25 12 LYS B C 1
ATOM 741 O O . LYS B 1 12 ? 17.457 31.988 -14.361 1.00 16.30 12 LYS B O 1
ATOM 747 N N . LYS B 1 13 ? 15.263 32.088 -14.868 1.00 22.21 13 LYS B N 1
ATOM 748 C CA . LYS B 1 13 ? 15.244 30.822 -15.594 1.00 24.24 13 LYS B CA 1
ATOM 749 C C . LYS B 1 13 ? 16.282 30.790 -16.714 1.00 24.78 13 LYS B C 1
ATOM 750 O O . LYS B 1 13 ? 16.420 31.748 -17.478 1.00 25.45 13 LYS B O 1
ATOM 756 N N . GLY B 1 14 ? 17.015 29.685 -16.803 1.00 24.34 14 GLY B N 1
ATOM 757 C CA . GLY B 1 14 ? 18.028 29.554 -17.834 1.00 24.82 14 GLY B CA 1
ATOM 758 C C . GLY B 1 14 ? 19.421 29.839 -17.317 1.00 25.12 14 GLY B C 1
ATOM 759 O O . GLY B 1 14 ? 20.411 29.345 -17.860 1.00 24.98 14 GLY B O 1
ATOM 768 N N . LEU B 1 16 ? 22.620 29.635 -14.997 1.00 24.91 16 LEU B N 1
ATOM 769 C CA . LEU B 1 16 ? 23.265 28.511 -14.317 1.00 23.93 16 LEU B CA 1
ATOM 770 C C . LEU B 1 16 ? 23.160 28.722 -12.799 1.00 23.69 16 LEU B C 1
ATOM 771 O O . LEU B 1 16 ? 23.238 29.847 -12.310 1.00 23.34 16 LEU B O 1
ATOM 776 N N . ASN B 1 17 ? 22.970 27.640 -12.060 1.00 23.95 17 ASN B N 1
ATOM 777 C CA . ASN B 1 17 ? 22.906 27.721 -10.611 1.00 24.42 17 ASN B CA 1
ATOM 778 C C . ASN B 1 17 ? 23.887 26.676 -10.115 1.00 24.83 17 ASN B C 1
ATOM 779 O O . ASN B 1 17 ? 23.546 25.500 -9.990 1.00 25.43 17 ASN B O 1
ATOM 784 N N . PRO B 1 18 ? 25.130 27.089 -9.844 1.00 25.81 18 PRO B N 1
ATOM 785 C CA . PRO B 1 18 ? 26.172 26.176 -9.366 1.00 26.96 18 PRO B CA 1
ATOM 786 C C . PRO B 1 18 ? 25.721 25.267 -8.222 1.00 27.94 18 PRO B C 1
ATOM 787 O O . PRO B 1 18 ? 25.946 24.050 -8.254 1.00 29.75 18 PRO B O 1
ATOM 791 N N . GLU B 1 19 ? 25.082 25.861 -7.217 1.00 28.44 19 GLU B N 1
ATOM 792 C CA . GLU B 1 19 ? 24.613 25.120 -6.051 1.00 27.49 19 GLU B CA 1
ATOM 793 C C . GLU B 1 19 ? 23.589 24.083 -6.474 1.00 26.01 19 GLU B C 1
ATOM 794 O O . GLU B 1 19 ? 23.715 22.902 -6.150 1.00 26.61 19 GLU B O 1
ATOM 800 N N . ALA B 1 20 ? 22.576 24.532 -7.207 1.00 24.36 20 ALA B N 1
ATOM 801 C CA . ALA B 1 20 ? 21.519 23.651 -7.687 1.00 23.16 20 ALA B CA 1
ATOM 802 C C . ALA B 1 20 ? 22.098 22.472 -8.475 1.00 23.87 20 ALA B C 1
ATOM 803 O O . ALA B 1 20 ? 21.743 21.314 -8.235 1.00 23.58 20 ALA B O 1
ATOM 805 N N . ALA B 1 21 ? 22.987 22.770 -9.417 1.00 22.79 21 ALA B N 1
ATOM 806 C CA . ALA B 1 21 ? 23.599 21.727 -10.230 1.00 23.09 21 ALA B CA 1
ATOM 807 C C . ALA B 1 21 ? 24.411 20.777 -9.351 1.00 22.40 21 ALA B C 1
ATOM 808 O O . ALA B 1 21 ? 24.403 19.562 -9.551 1.00 21.89 21 ALA B O 1
ATOM 810 N N . THR B 1 22 ? 25.109 21.337 -8.375 1.00 21.69 22 THR B N 1
ATOM 811 C CA . THR B 1 22 ? 25.924 20.529 -7.480 1.00 23.60 22 THR B CA 1
ATOM 812 C C . THR B 1 22 ? 25.074 19.564 -6.641 1.00 23.82 22 THR B C 1
ATOM 813 O O . THR B 1 22 ? 25.383 18.375 -6.520 1.00 24.33 22 THR B O 1
ATOM 817 N N . ILE B 1 23 ? 23.991 20.075 -6.077 1.00 23.67 23 ILE B N 1
ATOM 818 C CA . ILE B 1 23 ? 23.098 19.260 -5.272 1.00 21.79 23 ILE B CA 1
ATOM 819 C C . ILE B 1 23 ? 22.527 18.106 -6.092 1.00 23.01 23 ILE B C 1
ATOM 820 O O . ILE B 1 23 ? 22.593 16.946 -5.688 1.00 25.05 23 ILE B O 1
ATOM 825 N N . GLU B 1 24 ? 21.967 18.430 -7.249 1.00 23.84 24 GLU B N 1
ATOM 826 C CA . GLU B 1 24 ? 21.360 17.428 -8.113 1.00 24.25 24 GLU B CA 1
ATOM 827 C C . GLU B 1 24 ? 22.310 16.296 -8.457 1.00 23.71 24 GLU B C 1
ATOM 828 O O . GLU B 1 24 ? 21.955 15.124 -8.332 1.00 25.36 24 GLU B O 1
ATOM 834 N N . ARG B 1 25 ? 23.513 16.643 -8.897 1.00 22.53 25 ARG B N 1
ATOM 835 C CA . ARG B 1 25 ? 24.504 15.638 -9.252 1.00 21.78 25 ARG B CA 1
ATOM 836 C C . ARG B 1 25 ? 24.863 14.759 -8.060 1.00 20.82 25 ARG B C 1
ATOM 837 O O . ARG B 1 25 ? 24.935 13.532 -8.177 1.00 20.41 25 ARG B O 1
ATOM 845 N N . ALA B 1 26 ? 25.095 15.394 -6.916 1.00 19.71 26 ALA B N 1
ATOM 846 C CA . ALA B 1 26 ? 25.454 14.677 -5.704 1.00 18.79 26 ALA B CA 1
ATOM 847 C C . ALA B 1 26 ? 24.338 13.723 -5.327 1.00 19.21 26 ALA B C 1
ATOM 848 O O . ALA B 1 26 ? 24.600 12.592 -4.921 1.00 19.37 26 ALA B O 1
ATOM 850 N N . LEU B 1 27 ? 23.091 14.173 -5.462 1.00 18.77 27 LEU B N 1
ATOM 851 C CA . LEU B 1 27 ? 21.956 13.317 -5.132 1.00 19.81 27 LEU B CA 1
ATOM 852 C C . LEU B 1 27 ? 21.936 12.107 -6.060 1.00 20.39 27 LEU B C 1
ATOM 853 O O . LEU B 1 27 ? 21.809 10.973 -5.612 1.00 20.68 27 LEU B O 1
ATOM 858 N N . ALA B 1 28 ? 22.065 12.349 -7.359 1.00 22.27 28 ALA B N 1
ATOM 859 C CA . ALA B 1 28 ? 22.069 11.263 -8.331 1.00 23.14 28 ALA B CA 1
ATOM 860 C C . ALA B 1 28 ? 23.087 10.204 -7.922 1.00 25.16 28 ALA B C 1
ATOM 861 O O . ALA B 1 28 ? 22.789 9.012 -7.930 1.00 25.60 28 ALA B O 1
ATOM 863 N N . LEU B 1 29 ? 24.287 10.646 -7.555 1.00 26.63 29 LEU B N 1
ATOM 864 C CA . LEU B 1 29 ? 25.352 9.734 -7.148 1.00 28.64 29 LEU B CA 1
ATOM 865 C C . LEU B 1 29 ? 25.009 8.953 -5.876 1.00 30.02 29 LEU B C 1
ATOM 866 O O . LEU B 1 29 ? 25.368 7.782 -5.728 1.00 30.62 29 LEU B O 1
ATOM 871 N N . LEU B 1 30 ? 24.322 9.618 -4.957 1.00 30.50 30 LEU B N 1
ATOM 872 C CA . LEU B 1 30 ? 23.926 9.007 -3.699 1.00 32.00 30 LEU B CA 1
ATOM 873 C C . LEU B 1 30 ? 22.783 8.013 -3.899 1.00 32.74 30 LEU B C 1
ATOM 874 O O . LEU B 1 30 ? 22.372 7.335 -2.958 1.00 35.62 30 LEU B O 1
ATOM 879 N N . GLY B 1 31 ? 22.259 7.935 -5.118 1.00 32.21 31 GLY B N 1
ATOM 880 C CA . GLY B 1 31 ? 21.181 7.003 -5.392 1.00 30.45 31 GLY B CA 1
ATOM 881 C C . GLY B 1 31 ? 19.862 7.639 -5.770 1.00 30.83 31 GLY B C 1
ATOM 882 O O . GLY B 1 31 ? 19.035 7.009 -6.420 1.00 30.20 31 GLY B O 1
ATOM 883 N N . TYR B 1 32 ? 19.668 8.892 -5.374 1.00 32.79 32 TYR B N 1
ATOM 884 C CA . TYR B 1 32 ? 18.428 9.615 -5.655 1.00 33.84 32 TYR B CA 1
ATOM 885 C C . TYR B 1 32 ? 18.487 10.380 -6.965 1.00 34.03 32 TYR B C 1
ATOM 886 O O . TYR B 1 32 ? 19.496 11.010 -7.272 1.00 34.61 32 TYR B O 1
ATOM 895 N N . GLU B 1 33 ? 17.400 10.336 -7.730 1.00 33.80 33 GLU B N 1
ATOM 896 C CA . GLU B 1 33 ? 17.354 11.038 -9.006 1.00 33.71 33 GLU B CA 1
ATOM 897 C C . GLU B 1 33 ? 16.288 12.126 -8.992 1.00 31.83 33 GLU B C 1
ATOM 898 O O . GLU B 1 33 ? 15.090 11.848 -9.041 1.00 30.50 33 GLU B O 1
ATOM 904 N N . VAL B 1 34 ? 16.729 13.374 -8.929 1.00 29.96 34 VAL B N 1
ATOM 905 C CA . VAL B 1 34 ? 15.797 14.485 -8.903 1.00 28.77 34 VAL B CA 1
ATOM 906 C C . VAL B 1 34 ? 16.006 15.384 -10.114 1.00 28.97 34 VAL B C 1
ATOM 907 O O . VAL B 1 34 ? 17.089 15.429 -10.695 1.00 28.61 34 VAL B O 1
ATOM 911 N N . GLU B 1 35 ? 14.961 16.096 -10.506 1.00 29.29 35 GLU B N 1
ATOM 912 C CA . GLU B 1 35 ? 15.069 16.978 -11.650 1.00 29.23 35 GLU B CA 1
ATOM 913 C C . GLU B 1 35 ? 14.697 18.399 -11.303 1.00 28.42 35 GLU B C 1
ATOM 914 O O . GLU B 1 35 ? 14.128 18.670 -10.252 1.00 28.27 35 GLU B O 1
ATOM 920 N N . ASP B 1 36 ? 15.027 19.307 -12.208 1.00 28.52 36 ASP B N 1
ATOM 921 C CA . ASP B 1 36 ? 14.709 20.711 -12.035 1.00 28.66 36 ASP B CA 1
ATOM 922 C C . ASP B 1 36 ? 15.091 21.286 -10.686 1.00 28.50 36 ASP B C 1
ATOM 923 O O . ASP B 1 36 ? 14.403 22.175 -10.181 1.00 27.72 36 ASP B O 1
ATOM 928 N N . THR B 1 37 ? 16.184 20.793 -10.107 1.00 28.70 37 THR B N 1
ATOM 929 C CA . THR B 1 37 ? 16.617 21.304 -8.819 1.00 29.32 37 THR B CA 1
ATOM 930 C C . THR B 1 37 ? 16.668 22.823 -8.941 1.00 30.51 37 THR B C 1
ATOM 931 O O . THR B 1 37 ? 16.962 23.352 -10.014 1.00 29.81 37 THR B O 1
ATOM 935 N N . ASP B 1 38 ? 16.373 23.514 -7.843 1.00 31.65 38 ASP B N 1
ATOM 936 C CA . ASP B 1 38 ? 16.359 24.970 -7.822 1.00 31.84 38 ASP B CA 1
ATOM 937 C C . ASP B 1 38 ? 16.673 25.445 -6.400 1.00 32.20 38 ASP B C 1
ATOM 938 O O . ASP B 1 38 ? 16.416 24.727 -5.423 1.00 32.27 38 ASP B O 1
ATOM 943 N N . THR B 1 39 ? 17.212 26.655 -6.286 1.00 30.30 39 THR B N 1
ATOM 944 C CA . THR B 1 39 ? 17.582 27.220 -4.987 1.00 29.25 39 THR B CA 1
ATOM 945 C C . THR B 1 39 ? 17.066 28.650 -4.816 1.00 28.46 39 THR B C 1
ATOM 946 O O . THR B 1 39 ? 17.159 29.469 -5.732 1.00 28.55 39 THR B O 1
ATOM 950 N N . THR B 1 40 ? 16.525 28.945 -3.640 1.00 26.39 40 THR B N 1
ATOM 951 C CA . THR B 1 40 ? 16.016 30.276 -3.350 1.00 24.04 40 THR B CA 1
ATOM 952 C C . THR B 1 40 ? 16.632 30.732 -2.043 1.00 24.46 40 THR B C 1
ATOM 953 O O . THR B 1 40 ? 16.811 29.933 -1.115 1.00 25.17 40 THR B O 1
ATOM 957 N N . ASP B 1 41 ? 16.966 32.011 -1.968 1.00 23.60 41 ASP B N 1
ATOM 958 C CA . ASP B 1 41 ? 17.549 32.562 -0.759 1.00 25.23 41 ASP B CA 1
ATOM 959 C C . ASP B 1 41 ? 16.521 33.489 -0.167 1.00 24.20 41 ASP B C 1
ATOM 960 O O . ASP B 1 41 ? 15.991 34.347 -0.861 1.00 25.13 41 ASP B O 1
ATOM 965 N N . VAL B 1 42 ? 16.226 33.316 1.112 1.00 22.21 42 VAL B N 1
ATOM 966 C CA . VAL B 1 42 ? 15.239 34.170 1.741 1.00 19.54 42 VAL B CA 1
ATOM 967 C C . VAL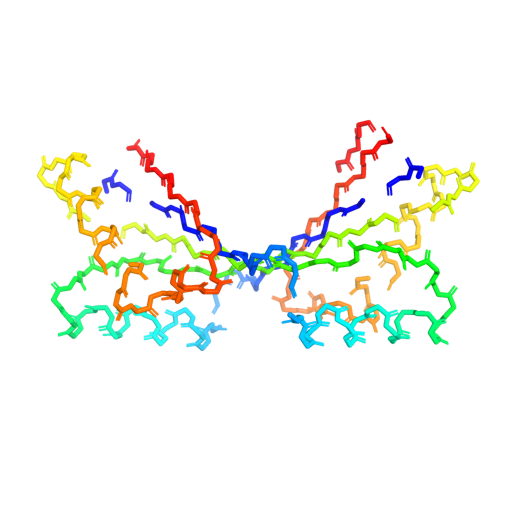 B 1 42 ? 15.853 34.953 2.886 1.00 19.58 42 VAL B C 1
ATOM 968 O O . VAL B 1 42 ? 16.461 34.385 3.790 1.00 17.51 42 VAL B O 1
ATOM 972 N N . ILE B 1 43 ? 15.703 36.270 2.815 1.00 19.79 43 ILE B N 1
ATOM 973 C CA . ILE B 1 43 ? 16.217 37.154 3.837 1.00 20.01 43 ILE B CA 1
ATOM 974 C C . ILE B 1 43 ? 15.017 37.769 4.525 1.00 21.44 43 ILE B C 1
ATOM 975 O O . ILE B 1 43 ? 14.128 38.293 3.856 1.00 21.92 43 ILE B O 1
ATOM 980 N N . THR B 1 44 ? 14.984 37.691 5.853 1.00 22.67 44 THR B N 1
ATOM 981 C CA . THR B 1 44 ? 13.886 38.262 6.618 1.00 24.75 44 THR B CA 1
ATOM 982 C C . THR B 1 44 ? 14.468 39.229 7.646 1.00 25.13 44 THR B C 1
ATOM 983 O O . THR B 1 44 ? 15.608 39.074 8.069 1.00 24.80 44 THR B O 1
ATOM 987 N N . PHE B 1 45 ? 13.694 40.231 8.043 1.00 27.00 45 PHE B N 1
ATOM 988 C CA . PHE B 1 45 ? 14.171 41.202 9.026 1.00 28.31 45 PHE B CA 1
ATOM 989 C C . PHE B 1 45 ? 13.137 42.259 9.374 1.00 28.77 45 PHE B C 1
ATOM 990 O O . PHE B 1 45 ? 12.308 42.649 8.549 1.00 28.35 45 PHE B O 1
ATOM 998 N N . THR B 1 46 ? 13.199 42.715 10.615 1.00 30.30 46 THR B N 1
ATOM 999 C CA . THR B 1 46 ? 12.288 43.724 11.127 1.00 32.05 46 THR B CA 1
ATOM 1000 C C . THR B 1 46 ? 12.797 45.132 10.818 1.00 34.22 46 THR B C 1
ATOM 1001 O O . THR B 1 46 ? 13.996 45.338 10.601 1.00 33.51 46 THR B O 1
ATOM 1013 N N . ASP B 1 48 ? 11.489 49.356 11.850 1.00 44.76 48 ASP B N 1
ATOM 1014 C CA . ASP B 1 48 ? 10.546 50.388 12.285 1.00 47.73 48 ASP B CA 1
ATOM 1015 C C . ASP B 1 48 ? 10.581 51.539 11.287 1.00 48.97 48 ASP B C 1
ATOM 1016 O O . ASP B 1 48 ? 11.634 52.137 11.061 1.00 49.18 48 ASP B O 1
ATOM 1021 N N . GLU B 1 49 ? 9.441 51.860 10.687 1.00 50.72 49 GLU B N 1
ATOM 1022 C CA . GLU B 1 49 ? 9.421 52.954 9.726 1.00 52.34 49 GLU B CA 1
ATOM 1023 C C . GLU B 1 49 ? 8.150 53.788 9.791 1.00 52.42 49 GLU B C 1
ATOM 1024 O O . GLU B 1 49 ? 7.086 53.291 10.157 1.00 52.76 49 GLU B O 1
ATOM 1030 N N . ASP B 1 50 ? 8.279 55.064 9.433 1.00 52.72 50 ASP B N 1
ATOM 1031 C CA . ASP B 1 50 ? 7.159 56.005 9.437 1.00 52.13 50 ASP B CA 1
ATOM 1032 C C . ASP B 1 50 ? 5.980 55.558 8.578 1.00 50.45 50 ASP B C 1
ATOM 1033 O O . ASP B 1 50 ? 4.827 55.825 8.914 1.00 50.93 50 ASP B O 1
ATOM 1038 N N . SER B 1 51 ? 6.266 54.877 7.473 1.00 47.22 51 SER B N 1
ATOM 1039 C CA . SER B 1 51 ? 5.207 54.455 6.579 1.00 43.69 51 SER B CA 1
ATOM 1040 C C . SER B 1 51 ? 5.582 53.272 5.712 1.00 43.26 51 SER B C 1
ATOM 1041 O O . SER B 1 51 ? 6.739 53.111 5.323 1.00 43.25 51 SER B O 1
ATOM 1044 N N . LEU B 1 52 ? 4.585 52.452 5.397 1.00 42.06 52 LEU B N 1
ATOM 1045 C CA . LEU B 1 52 ? 4.800 51.288 4.553 1.00 41.06 52 LEU B CA 1
ATOM 1046 C C . LEU B 1 52 ? 5.508 51.727 3.276 1.00 40.97 52 LEU B C 1
ATOM 1047 O O . LEU B 1 52 ? 6.442 51.068 2.806 1.00 40.80 52 LEU B O 1
ATOM 1052 N N . GLU B 1 53 ? 5.060 52.855 2.731 0.0000 40.17 53 GLU B N 1
ATOM 1053 C CA . GLU B 1 53 ? 5.626 53.396 1.501 0.0000 39.07 53 GLU B CA 1
ATOM 1054 C C . GLU B 1 53 ? 7.116 53.666 1.645 0.0000 38.25 53 GLU B C 1
ATOM 1055 O O . GLU B 1 53 ? 7.855 53.663 0.656 0.0000 36.74 53 GLU B O 1
ATOM 1061 N N . ALA B 1 54 ? 7.558 53.894 2.877 1.00 38.01 54 ALA B N 1
ATOM 1062 C CA . ALA B 1 54 ? 8.970 54.156 3.112 1.00 38.13 54 ALA B CA 1
ATOM 1063 C C . ALA B 1 54 ? 9.727 52.84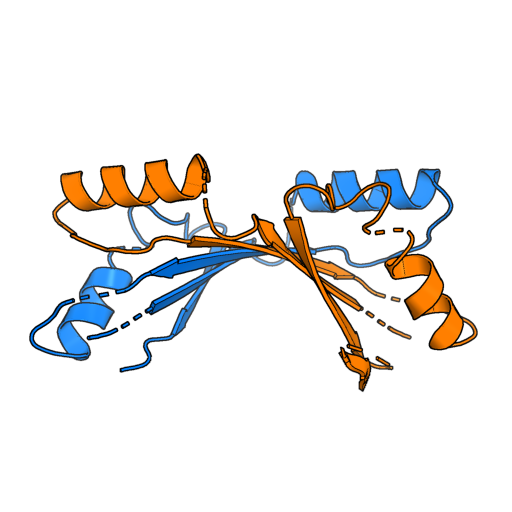1 3.211 1.00 38.56 54 ALA B C 1
ATOM 1064 O O . ALA B 1 54 ? 10.850 52.729 2.718 1.00 39.73 54 ALA B O 1
ATOM 1066 N N . VAL B 1 55 ? 9.120 51.841 3.847 1.00 37.51 55 VAL B N 1
ATOM 1067 C CA . VAL B 1 55 ? 9.773 50.541 3.968 1.00 35.85 55 VAL B CA 1
ATOM 1068 C C . VAL B 1 55 ? 9.876 49.931 2.577 1.00 35.43 55 VAL B C 1
ATOM 106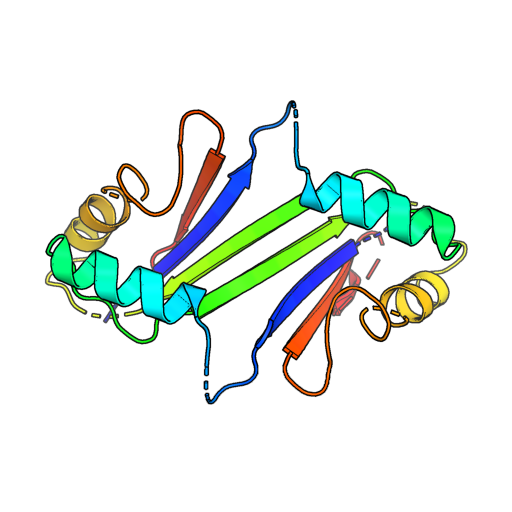9 O O . VAL B 1 55 ? 10.903 49.369 2.211 1.00 35.55 55 VAL B O 1
ATOM 1073 N N . GLU B 1 56 ? 8.803 50.051 1.802 1.00 35.51 56 GLU B N 1
ATOM 1074 C CA . GLU B 1 56 ? 8.782 49.530 0.440 1.00 35.57 56 GLU B CA 1
ATOM 1075 C C . GLU B 1 56 ? 9.856 50.189 -0.430 1.00 34.71 56 GLU B C 1
ATOM 1076 O O . GLU B 1 56 ? 10.605 49.506 -1.133 1.00 34.62 56 GLU B O 1
ATOM 1082 N N . ARG B 1 57 ? 9.920 51.517 -0.379 0.0000 33.01 57 ARG B N 1
ATOM 1083 C CA . ARG B 1 57 ? 10.884 52.267 -1.171 0.0000 32.58 57 ARG B CA 1
ATOM 1084 C C . ARG B 1 57 ? 12.321 51.967 -0.748 0.0000 32.89 57 ARG B C 1
ATOM 1085 O O . ARG B 1 57 ? 13.238 51.981 -1.572 0.0000 33.42 57 ARG B O 1
ATOM 1093 N N . GLU B 1 58 ? 12.519 51.691 0.535 1.00 33.36 58 GLU B N 1
ATOM 1094 C CA . GLU B 1 58 ? 13.851 51.388 1.041 1.00 33.23 58 GLU B CA 1
ATOM 1095 C C . GLU B 1 58 ? 14.258 49.947 0.789 1.00 32.22 58 GLU B C 1
ATOM 1096 O O . GLU B 1 58 ? 15.365 49.674 0.324 1.00 32.45 58 GLU B O 1
ATOM 1102 N N . VAL B 1 59 ? 13.376 49.014 1.111 1.00 30.66 59 VAL B N 1
ATOM 1103 C CA . VAL B 1 59 ? 13.703 47.622 0.881 1.00 30.60 59 VAL B CA 1
ATOM 1104 C C . VAL B 1 59 ? 14.093 47.502 -0.587 1.00 32.07 59 VAL B C 1
ATOM 1105 O O . VAL B 1 59 ? 15.115 46.901 -0.922 1.00 32.99 59 VAL B O 1
ATOM 1109 N N . GLU B 1 60 ? 13.289 48.105 -1.460 1.00 32.90 60 GLU B N 1
ATOM 1110 C CA . GLU B 1 60 ? 13.559 48.074 -2.893 1.00 33.93 60 GLU B CA 1
ATOM 1111 C C . GLU B 1 60 ? 14.963 48.589 -3.227 1.00 34.28 60 GLU B C 1
ATOM 1112 O O . GLU B 1 60 ? 15.605 48.110 -4.160 1.00 33.33 60 GLU B O 1
ATOM 1118 N N . ASP B 1 61 ? 15.437 49.570 -2.470 1.00 35.52 61 ASP B N 1
ATOM 1119 C CA . ASP B 1 61 ? 16.770 50.102 -2.705 1.00 37.56 61 ASP B CA 1
ATOM 1120 C C . ASP B 1 61 ? 17.799 49.060 -2.299 1.00 37.83 61 ASP B C 1
ATOM 1121 O O . ASP B 1 61 ? 18.762 48.814 -3.021 1.00 36.79 61 ASP B O 1
ATOM 1134 N N . CYS B 1 63 ? 17.564 45.871 -2.218 1.00 34.88 63 CYS B N 1
ATOM 1135 C CA . CYS B 1 63 ? 17.621 44.774 -3.179 1.00 35.63 63 CYS B CA 1
ATOM 1136 C C . CYS B 1 63 ? 18.417 45.190 -4.407 1.00 34.93 63 CYS B C 1
ATOM 1137 O O . CYS B 1 63 ? 19.214 44.420 -4.931 1.00 35.67 63 CYS B O 1
ATOM 1140 N N . GLN B 1 64 ? 18.201 46.420 -4.854 1.00 34.98 64 GLN B N 1
ATOM 1141 C CA . GLN B 1 64 ? 18.883 46.942 -6.034 1.00 36.50 64 GLN B CA 1
ATOM 1142 C C . GLN B 1 64 ? 20.400 47.113 -5.877 1.00 37.79 64 GLN B C 1
ATOM 1143 O O . GLN B 1 64 ? 21.165 46.865 -6.817 1.00 37.72 64 GLN B O 1
ATOM 1149 N N . ARG B 1 65 ? 20.836 47.529 -4.693 1.00 38.23 65 ARG B N 1
ATOM 1150 C CA . ARG B 1 65 ? 22.254 47.781 -4.469 1.00 38.55 65 ARG B CA 1
ATOM 1151 C C . ARG B 1 65 ? 22.982 46.874 -3.494 1.00 37.18 65 ARG B C 1
ATOM 1152 O O . ARG B 1 65 ? 24.147 47.124 -3.189 1.00 38.76 65 ARG B O 1
ATOM 1160 N N . LEU B 1 66 ? 22.336 45.825 -3.003 1.00 35.59 66 LEU B N 1
ATOM 1161 C CA . LEU B 1 66 ? 23.010 44.994 -2.024 1.00 32.67 66 LEU B CA 1
ATOM 1162 C C . LEU B 1 66 ? 22.629 43.510 -2.057 1.00 33.32 66 LEU B C 1
ATOM 1163 O O . LEU B 1 66 ? 23.469 42.648 -2.314 1.00 33.62 66 LEU B O 1
ATOM 1168 N N . LEU B 1 67 ? 21.358 43.215 -1.816 1.00 31.74 67 LEU B N 1
ATOM 1169 C CA . LEU B 1 67 ? 20.903 41.838 -1.757 1.00 30.94 67 LEU B CA 1
ATOM 1170 C C . LEU B 1 67 ? 21.036 41.004 -3.024 1.00 31.68 67 LEU B C 1
ATOM 1171 O O . LEU B 1 67 ? 21.371 39.821 -2.946 1.00 30.97 67 LEU B O 1
ATOM 1176 N N . CYS B 1 68 ? 20.777 41.590 -4.191 1.00 31.71 68 CYS B N 1
ATOM 1177 C CA . CYS B 1 68 ? 20.888 40.809 -5.421 1.00 30.29 68 CYS B CA 1
ATOM 1178 C C . CYS B 1 68 ? 21.392 41.607 -6.606 1.00 27.76 68 CYS B C 1
ATOM 1179 O O . CYS B 1 68 ? 21.752 42.775 -6.481 1.00 27.62 68 CYS B O 1
ATOM 1182 N N . ASN B 1 69 ? 21.433 40.952 -7.758 1.00 25.27 69 ASN B N 1
ATOM 1183 C CA . ASN B 1 69 ? 21.846 41.594 -8.999 1.00 23.04 69 ASN B CA 1
ATOM 1184 C C . ASN B 1 69 ? 20.669 41.371 -9.927 1.00 20.80 69 ASN B C 1
ATOM 1185 O O . ASN B 1 69 ? 20.498 40.286 -10.460 1.00 20.97 69 ASN B O 1
ATOM 1190 N N . PRO B 1 70 ? 19.838 42.402 -10.129 1.00 21.42 70 PRO B N 1
ATOM 1191 C CA . PRO B 1 70 ? 18.652 42.328 -10.995 1.00 21.38 70 PRO B CA 1
ATOM 1192 C C . PRO B 1 70 ? 18.868 41.749 -12.392 1.00 21.41 70 PRO B C 1
ATOM 1193 O O . PRO B 1 70 ? 17.957 41.164 -12.963 1.00 22.19 70 PRO B O 1
ATOM 1197 N N . VAL B 1 71 ? 20.061 41.918 -12.945 1.00 20.73 71 VAL B N 1
ATOM 1198 C CA . VAL B 1 71 ? 20.335 41.396 -14.270 1.00 21.64 71 VAL B CA 1
ATOM 1199 C C . VAL B 1 71 ? 20.173 39.876 -14.311 1.00 21.93 71 VAL B C 1
ATOM 1200 O O . VAL B 1 71 ? 19.822 39.305 -15.352 1.00 21.28 71 VAL B O 1
ATOM 1204 N N . ILE B 1 72 ? 20.422 39.229 -13.175 1.00 21.44 72 ILE B N 1
ATOM 1205 C CA . ILE B 1 72 ? 20.335 37.772 -13.090 1.00 20.90 72 ILE B CA 1
ATOM 1206 C C . ILE B 1 72 ? 19.338 37.207 -12.071 1.00 20.55 72 ILE B C 1
ATOM 1207 O O . ILE B 1 72 ? 18.892 36.063 -12.218 1.00 21.04 72 ILE B O 1
ATOM 1212 N N . HIS B 1 73 ? 18.989 37.984 -11.043 1.00 19.98 73 HIS B N 1
ATOM 1213 C CA . HIS B 1 73 ? 18.042 37.505 -10.020 1.00 20.47 73 HIS B CA 1
ATOM 1214 C C . HIS B 1 73 ? 16.619 38.034 -10.149 1.00 20.30 73 HIS B C 1
ATOM 1215 O O . HIS B 1 73 ? 16.399 39.172 -10.551 1.00 20.03 73 HIS B O 1
ATOM 1222 N N . ASP B 1 74 ? 15.661 37.183 -9.803 1.00 20.99 74 ASP B N 1
ATOM 1223 C CA . ASP B 1 74 ? 14.247 37.549 -9.764 1.00 21.08 74 ASP B CA 1
ATOM 1224 C C . ASP B 1 74 ? 14.051 37.614 -8.251 1.00 23.16 74 ASP B C 1
ATOM 1225 O O . ASP B 1 74 ? 14.518 36.718 -7.538 1.00 24.02 74 ASP B O 1
ATOM 1230 N N . TYR B 1 75 ? 13.397 38.651 -7.740 1.00 24.89 75 TYR B N 1
ATOM 1231 C CA . TYR B 1 75 ? 13.189 38.700 -6.304 1.00 25.73 75 TYR B CA 1
ATOM 1232 C C . TYR B 1 75 ? 11.774 39.075 -5.910 1.00 26.21 75 TYR B C 1
ATOM 1233 O O . TYR B 1 75 ? 11.029 39.643 -6.702 1.00 27.48 75 TYR B O 1
ATOM 1242 N N . ASP B 1 76 ? 11.406 38.704 -4.688 1.00 27.20 76 ASP B N 1
ATOM 1243 C CA . ASP B 1 76 ? 10.087 38.970 -4.119 1.00 27.54 76 ASP B CA 1
ATOM 1244 C C . ASP B 1 76 ? 10.266 39.700 -2.807 1.00 27.64 76 ASP B C 1
ATOM 1245 O O . ASP B 1 76 ? 11.183 39.404 -2.038 1.00 28.27 76 ASP B O 1
ATOM 1250 N N . VAL B 1 77 ? 9.384 40.650 -2.542 1.00 27.28 77 VAL B N 1
ATOM 1251 C CA . VAL B 1 77 ? 9.440 41.380 -1.293 1.00 26.26 77 VAL B CA 1
ATOM 1252 C C . VAL B 1 77 ? 8.045 41.398 -0.695 1.00 26.77 77 VAL B C 1
ATOM 1253 O O . VAL B 1 77 ? 7.080 41.808 -1.351 1.00 27.09 77 VAL B O 1
ATOM 1257 N N . SER B 1 78 ? 7.936 40.914 0.538 1.00 25.87 78 SER B N 1
ATOM 1258 C CA . SER B 1 78 ? 6.660 40.898 1.239 1.00 25.41 78 SER B CA 1
ATOM 1259 C C . SER B 1 78 ? 6.846 41.685 2.525 1.00 24.64 78 SER B C 1
ATOM 1260 O O . SER B 1 78 ? 7.814 41.485 3.254 1.00 25.09 78 SER B O 1
ATOM 1263 N N . ILE B 1 79 ? 5.923 42.596 2.794 1.00 25.15 79 ILE B N 1
ATOM 1264 C CA . ILE B 1 79 ? 6.007 43.407 3.995 1.00 25.89 79 ILE B CA 1
ATOM 1265 C C . ILE B 1 79 ? 4.742 43.201 4.821 1.00 26.96 79 ILE B C 1
ATOM 1266 O O . ILE B 1 79 ? 3.636 43.468 4.368 1.00 26.07 79 ILE B O 1
ATOM 1271 N N . ASN B 1 80 ? 4.927 42.690 6.030 1.00 29.71 80 ASN B N 1
ATOM 1272 C CA . ASN B 1 80 ? 3.828 42.426 6.938 1.00 34.62 80 ASN B CA 1
ATOM 1273 C C . ASN B 1 80 ? 3.936 43.395 8.118 1.00 36.86 80 ASN B C 1
ATOM 1274 O O . ASN B 1 80 ? 4.981 43.480 8.759 1.00 36.33 80 ASN B O 1
ATOM 1279 N N . GLU B 1 81 ? 2.868 44.132 8.399 1.00 40.48 81 GLU B N 1
ATOM 1280 C CA . GLU B 1 81 ? 2.880 45.071 9.518 1.00 45.37 81 GLU B CA 1
ATOM 1281 C C . GLU B 1 81 ? 2.663 44.334 10.839 1.00 47.96 81 GLU B C 1
ATOM 1282 O O . GLU B 1 81 ? 1.701 43.588 10.986 1.00 48.01 81 GLU B O 1
ATOM 1296 N N . SER B 1 83 ? 3.813 42.375 -2.631 1.00 34.42 83 SER B N 1
ATOM 1297 C CA . SER B 1 83 ? 3.117 41.790 -1.482 1.00 35.10 83 SER B CA 1
ATOM 1298 C C . SER B 1 83 ? 3.181 42.667 -0.231 1.00 35.17 83 SER B C 1
ATOM 1299 O O . SER B 1 83 ? 4.215 43.243 0.083 1.00 36.45 83 SER B O 1
ATOM 1302 N N . SER B 1 84 ? 2.065 42.754 0.485 1.00 35.06 84 SER B N 1
ATOM 1303 C CA . SER B 1 84 ? 1.976 43.559 1.699 1.00 34.64 84 SER B CA 1
ATOM 1304 C C . SER B 1 84 ? 0.722 43.203 2.490 1.00 34.36 84 SER B C 1
ATOM 1305 O O . SER B 1 84 ? -0.367 43.112 1.928 1.00 32.63 84 SER B O 1
ATOM 1308 N N . HIS B 1 85 ? 0.875 43.024 3.798 1.00 35.38 85 HIS B N 1
ATOM 1309 C CA . HIS B 1 85 ? -0.250 42.678 4.656 1.00 35.71 85 HIS B CA 1
ATOM 1310 C C . HIS B 1 85 ? -0.275 43.547 5.923 1.00 36.13 85 HIS B C 1
ATOM 1311 O O . HIS B 1 85 ? 0.785 44.126 6.245 1.00 36.53 85 HIS B O 1
#

Foldseek 3Di:
DKKKKKKFFDPDDDVVQVVVQVVCVVVPHHDPDGTDIDMDDDDDDPDPVVCVVVVVVCPPPVHPVVGMDMDMDMDD/DKKKKKKFWDPDDDVVQVVVQVVCVVVPDHDPPRGDMDMDDDDDDPDPVVVVVVVVVCPPPVHPVVTMDMDMVMACCYD

Organism: Methanothermobacter thermautotrophicus (st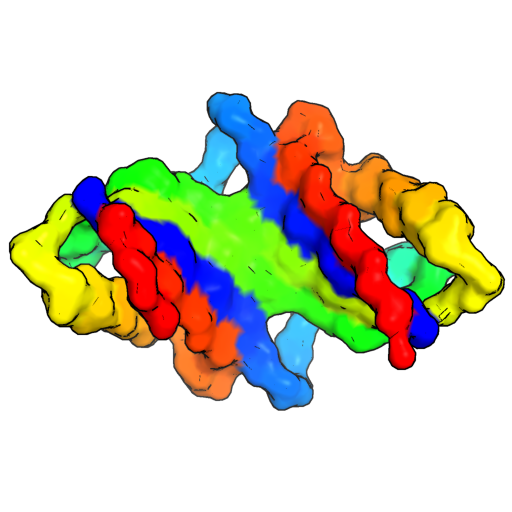rain ATCC 29096 / DSM 1053 / JCM 10044 / NBRC 100330 / Delta H) (NCBI:txid187420)

Radius of gyration: 17.37 Å; Cα contacts (8 Å, |Δi|>4): 242; chains: 2; bounding box: 28×51×37 Å

InterPro domains:
  IPR003850 Phosphoribosylformylglycinamidine synthase subunit PurS [MF_01926] (3-79)
  IPR003850 Phosphoribosylformylglycinamidine synthase subunit PurS [PF02700] (5-78)
  IPR003850 Phosphoribosylformylglycinamidine synthase subunit PurS [PTHR34696] (3-82)
  IPR003850 Phosphoribosylformylglycinamidine synthase subunit PurS [TIGR00302] (3-81)
  IPR036604 Phosphoribosylformylglycinamidine synthase subunit PurS-like superfamily [G3DSA:3.30.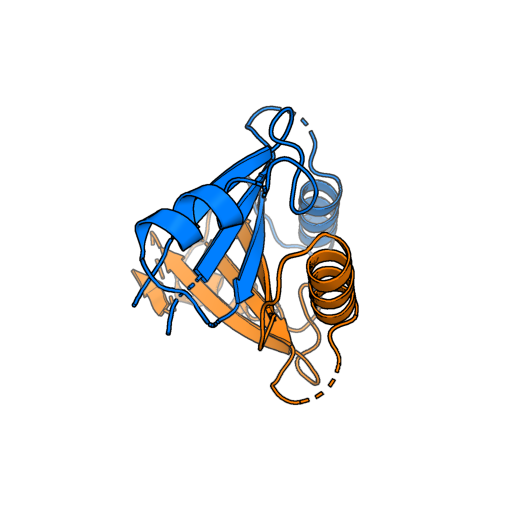1280.10] (1-84)
  IPR036604 Phosphoribosylformylglycinamidine synthase subunit PurS-like superfamily [SSF82697] (3-82)

B-factor: mean 32.64, std 10.87, range [4.7, 90.06]